Protein AF-T2G9F0-F1 (afdb_monomer)

Structure (mmCIF, N/CA/C/O backbone):
data_AF-T2G9F0-F1
#
_entry.id   AF-T2G9F0-F1
#
loop_
_atom_site.group_PDB
_atom_site.id
_atom_site.type_symbol
_atom_site.label_atom_id
_atom_site.label_alt_id
_atom_site.label_comp_id
_atom_site.label_asym_id
_atom_site.label_entity_id
_atom_site.label_seq_id
_atom_site.pdbx_PDB_ins_code
_atom_site.Cartn_x
_atom_site.Cartn_y
_atom_site.Cartn_z
_atom_site.occupancy
_atom_site.B_iso_or_equiv
_atom_site.auth_seq_id
_atom_site.auth_comp_id
_atom_site.auth_asym_id
_atom_site.auth_atom_id
_atom_site.pdbx_PDB_model_num
ATOM 1 N N . MET A 1 1 ? 9.877 1.268 10.316 1.00 60.62 1 MET A N 1
ATOM 2 C CA . MET A 1 1 ? 9.401 1.908 9.069 1.00 60.62 1 MET A CA 1
ATOM 3 C C . MET A 1 1 ? 10.173 3.200 8.845 1.00 60.62 1 MET A C 1
ATOM 5 O O . MET A 1 1 ? 10.283 3.973 9.789 1.00 60.62 1 MET A O 1
ATOM 9 N N . ASN A 1 2 ? 10.694 3.442 7.637 1.00 68.06 2 ASN A N 1
ATOM 10 C CA . ASN A 1 2 ? 11.119 4.782 7.229 1.00 68.06 2 ASN A CA 1
ATOM 11 C C . ASN A 1 2 ? 9.926 5.448 6.524 1.00 68.06 2 ASN A C 1
ATOM 13 O O . ASN A 1 2 ? 9.521 4.976 5.465 1.00 68.06 2 ASN A O 1
ATOM 17 N N . PRO A 1 3 ? 9.326 6.513 7.073 1.00 68.94 3 PRO A N 1
ATOM 18 C CA . PRO A 1 3 ? 8.169 7.165 6.457 1.00 68.94 3 PRO A CA 1
ATOM 19 C C . PRO A 1 3 ? 8.405 7.647 5.018 1.00 68.94 3 PRO A C 1
ATOM 21 O O . PRO A 1 3 ? 7.464 7.753 4.234 1.00 68.94 3 PRO A O 1
ATOM 24 N N . LYS A 1 4 ? 9.669 7.881 4.645 1.00 75.88 4 LYS A N 1
ATOM 25 C CA . LYS A 1 4 ? 10.066 8.236 3.277 1.00 75.88 4 LYS A CA 1
ATOM 26 C C . LYS A 1 4 ? 9.778 7.126 2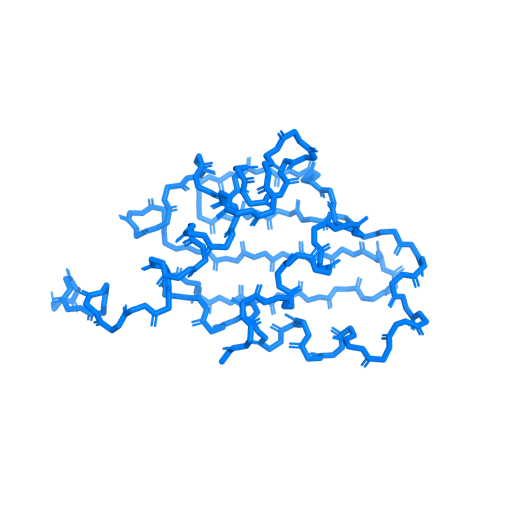.264 1.00 75.88 4 LYS A C 1
ATOM 28 O O . LYS A 1 4 ? 9.569 7.428 1.094 1.00 75.88 4 LYS A O 1
ATOM 33 N N . ASP A 1 5 ? 9.699 5.870 2.699 1.00 77.81 5 ASP A N 1
ATOM 34 C CA . ASP A 1 5 ? 9.313 4.754 1.8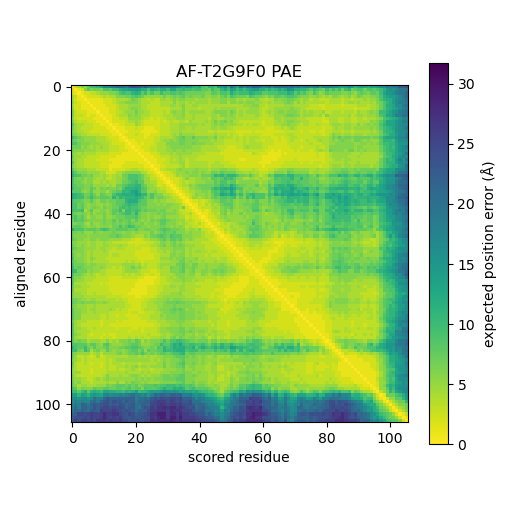34 1.00 77.81 5 ASP A CA 1
ATOM 35 C C . ASP A 1 5 ? 7.902 4.975 1.272 1.00 77.81 5 ASP A C 1
ATOM 37 O O . ASP A 1 5 ? 7.650 4.740 0.095 1.00 77.81 5 ASP A O 1
ATOM 41 N N . LEU A 1 6 ? 6.980 5.518 2.071 1.00 78.25 6 LEU A N 1
ATOM 42 C CA . LEU A 1 6 ? 5.614 5.783 1.621 1.00 78.25 6 LEU A CA 1
ATOM 43 C C . LEU A 1 6 ? 5.566 6.857 0.522 1.00 78.25 6 LEU A C 1
ATOM 45 O O . LEU A 1 6 ? 4.784 6.738 -0.422 1.00 78.25 6 LEU A O 1
ATOM 49 N N . LEU A 1 7 ? 6.449 7.857 0.605 1.00 83.38 7 LEU A N 1
ATOM 50 C CA . LEU A 1 7 ? 6.610 8.879 -0.433 1.00 83.38 7 LEU A CA 1
ATOM 51 C C . LEU A 1 7 ? 7.137 8.277 -1.735 1.00 83.38 7 LEU A C 1
ATOM 53 O O . LEU A 1 7 ? 6.642 8.610 -2.806 1.00 83.38 7 LEU A O 1
ATOM 57 N N . VAL A 1 8 ? 8.091 7.347 -1.663 1.00 82.31 8 VAL A N 1
ATOM 58 C CA . VAL A 1 8 ? 8.552 6.623 -2.856 1.00 82.31 8 VAL A CA 1
ATOM 59 C C . VAL A 1 8 ? 7.404 5.801 -3.433 1.00 82.31 8 VAL A C 1
ATOM 61 O O . VAL A 1 8 ? 7.134 5.883 -4.626 1.00 82.31 8 VAL A O 1
ATOM 64 N N . LEU A 1 9 ? 6.670 5.055 -2.603 1.00 80.06 9 LEU A N 1
ATOM 65 C CA . LEU A 1 9 ? 5.569 4.209 -3.062 1.00 80.06 9 LEU A CA 1
ATOM 66 C C . LEU A 1 9 ? 4.496 5.006 -3.810 1.00 80.06 9 LEU A C 1
ATOM 68 O O . LEU A 1 9 ? 4.058 4.572 -4.876 1.00 80.06 9 LEU A O 1
ATOM 72 N N . ARG A 1 10 ? 4.084 6.165 -3.278 1.00 83.31 10 ARG A N 1
ATOM 73 C CA . ARG A 1 10 ? 3.005 6.975 -3.866 1.00 83.31 10 ARG A CA 1
ATOM 74 C C . ARG A 1 10 ? 3.349 7.508 -5.259 1.00 83.31 10 ARG A C 1
ATOM 76 O O . ARG A 1 10 ? 2.454 7.689 -6.073 1.00 83.31 10 ARG A O 1
ATOM 83 N N . GLN A 1 11 ? 4.632 7.714 -5.569 1.00 85.50 11 GLN A N 1
ATOM 84 C CA . GLN A 1 11 ? 5.067 8.146 -6.908 1.00 85.50 11 GLN A CA 1
ATOM 85 C C . GLN A 1 11 ? 4.791 7.091 -7.980 1.00 85.50 11 GLN A C 1
ATOM 87 O O . GLN A 1 11 ? 4.646 7.410 -9.158 1.00 85.50 11 GLN A O 1
ATOM 92 N N . TYR A 1 12 ? 4.711 5.828 -7.571 1.00 85.44 12 TYR A N 1
ATOM 93 C CA . TYR A 1 12 ? 4.524 4.704 -8.470 1.00 85.44 12 TYR A CA 1
ATOM 94 C C . TYR A 1 12 ? 3.181 4.011 -8.284 1.00 85.44 12 TYR A C 1
ATOM 96 O O . TYR A 1 12 ? 2.935 3.047 -8.999 1.00 85.44 12 TYR A O 1
ATOM 104 N N . ALA A 1 13 ? 2.337 4.440 -7.347 1.00 86.25 13 ALA A N 1
ATOM 105 C CA . ALA A 1 13 ? 1.084 3.780 -7.007 1.00 86.25 13 ALA A CA 1
ATOM 106 C C . ALA A 1 13 ? -0.106 4.701 -7.267 1.00 86.25 13 ALA A C 1
ATOM 108 O O . ALA A 1 13 ? -0.109 5.858 -6.863 1.00 86.25 13 ALA A O 1
ATOM 109 N N . THR A 1 14 ? -1.152 4.156 -7.874 1.00 88.31 14 THR A N 1
ATOM 110 C CA . THR A 1 14 ? -2.423 4.853 -8.080 1.00 88.31 14 THR A CA 1
ATOM 111 C C . THR A 1 14 ? -3.554 4.028 -7.486 1.00 88.31 14 THR A C 1
ATOM 113 O O . THR A 1 14 ? -3.567 2.797 -7.601 1.00 88.31 14 THR A O 1
ATOM 116 N N . VAL A 1 15 ? -4.523 4.697 -6.860 1.00 89.88 15 VAL A N 1
ATOM 117 C CA . VAL A 1 15 ? -5.740 4.049 -6.363 1.00 89.88 15 VAL A CA 1
ATOM 118 C C . VAL A 1 15 ? -6.578 3.575 -7.543 1.00 89.88 15 VAL A C 1
ATOM 120 O O . VAL A 1 15 ? -7.094 4.374 -8.316 1.00 89.88 15 VAL A O 1
ATOM 123 N N . ALA A 1 16 ? -6.711 2.259 -7.681 1.00 90.50 16 ALA A N 1
ATOM 124 C CA . ALA A 1 16 ? -7.493 1.642 -8.745 1.00 90.50 16 ALA A CA 1
ATOM 125 C C . ALA A 1 16 ? -8.924 1.340 -8.305 1.00 90.50 16 ALA A C 1
ATOM 127 O O . ALA A 1 16 ? -9.859 1.449 -9.092 1.00 90.50 16 ALA A O 1
ATOM 128 N N . HIS A 1 17 ? -9.097 0.913 -7.056 1.00 90.50 17 HIS A 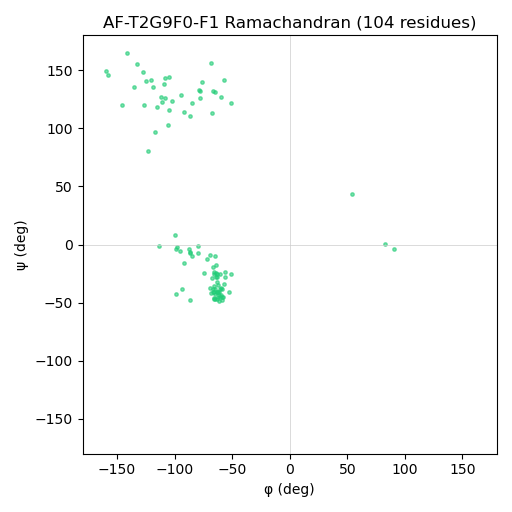N 1
ATOM 129 C CA . HIS A 1 17 ? -10.409 0.649 -6.484 1.00 90.50 17 HIS A CA 1
ATOM 130 C C . HIS A 1 17 ? -10.345 0.713 -4.962 1.00 90.50 17 HIS A C 1
ATOM 132 O O . HIS A 1 17 ? -9.354 0.291 -4.366 1.00 90.50 17 HIS A O 1
ATOM 138 N N . HIS A 1 18 ? -11.414 1.181 -4.334 1.00 91.00 18 HIS A N 1
ATOM 139 C CA . HIS A 1 18 ? -11.540 1.238 -2.887 1.00 91.00 18 HIS A CA 1
ATOM 140 C C . HIS A 1 18 ? -12.921 0.741 -2.462 1.00 91.00 18 HIS A C 1
ATOM 142 O O . HIS A 1 18 ? -13.933 1.147 -3.030 1.00 91.00 18 HIS A O 1
ATOM 148 N N . ILE A 1 19 ? -12.928 -0.089 -1.421 1.00 92.00 19 ILE A N 1
ATOM 149 C CA . ILE A 1 19 ? -14.084 -0.364 -0.570 1.00 92.00 19 ILE A CA 1
ATOM 150 C C . ILE A 1 19 ? -13.634 -0.271 0.895 1.00 92.00 19 ILE A C 1
ATOM 152 O O . ILE A 1 19 ? -12.454 -0.509 1.173 1.00 92.00 19 ILE A O 1
ATOM 156 N N . PRO A 1 20 ? -14.535 0.014 1.849 1.00 90.31 20 PRO A N 1
ATOM 157 C CA . PRO A 1 20 ? -14.173 0.045 3.261 1.00 90.31 20 PRO A CA 1
ATOM 158 C C . PRO A 1 20 ? -13.426 -1.225 3.695 1.00 90.31 20 PRO A C 1
ATOM 160 O O . PRO A 1 20 ? -13.914 -2.343 3.536 1.00 90.31 20 PRO A O 1
ATOM 163 N N . GLY A 1 21 ? -12.207 -1.039 4.205 1.00 89.81 21 GLY A N 1
ATOM 164 C CA . GLY A 1 21 ? -11.321 -2.111 4.661 1.00 89.81 21 GLY A CA 1
ATOM 165 C C . GLY A 1 21 ? -10.501 -2.810 3.573 1.00 89.81 21 GLY A C 1
ATOM 166 O O . GLY A 1 21 ? -9.709 -3.699 3.892 1.00 89.81 21 GLY A O 1
ATOM 167 N N . ARG A 1 22 ? -10.632 -2.412 2.300 1.00 93.00 22 ARG A N 1
ATOM 168 C CA . ARG A 1 22 ? -9.798 -2.920 1.206 1.00 93.00 22 ARG A CA 1
ATOM 169 C C . ARG A 1 22 ? -9.513 -1.857 0.143 1.00 93.00 22 ARG A C 1
ATOM 171 O O . ARG A 1 22 ? -10.397 -1.396 -0.574 1.00 93.00 22 ARG A O 1
ATOM 178 N N . LEU A 1 23 ? -8.232 -1.566 -0.045 1.00 92.06 23 LEU A N 1
ATOM 179 C CA . LEU A 1 23 ? -7.727 -0.659 -1.069 1.00 92.06 23 LEU A CA 1
ATOM 180 C C . LEU A 1 23 ? -6.936 -1.444 -2.118 1.00 92.06 23 LEU A C 1
ATOM 182 O O . LEU A 1 23 ? -6.009 -2.182 -1.791 1.00 92.06 23 LEU A O 1
ATOM 186 N N . ARG A 1 24 ? -7.288 -1.288 -3.394 1.00 91.75 24 ARG A N 1
ATOM 187 C CA . ARG A 1 24 ? -6.515 -1.814 -4.520 1.00 91.75 24 ARG A CA 1
ATOM 188 C C . ARG A 1 24 ? -5.715 -0.688 -5.154 1.00 91.75 24 ARG A C 1
ATOM 190 O O . ARG A 1 24 ? -6.278 0.293 -5.637 1.00 91.75 24 ARG A O 1
ATOM 197 N N . LEU A 1 25 ? -4.411 -0.895 -5.216 1.00 90.12 25 LEU A N 1
ATOM 198 C CA . LEU A 1 25 ? -3.452 -0.026 -5.873 1.00 90.12 25 LEU A CA 1
ATOM 199 C C . LEU A 1 25 ? -2.940 -0.700 -7.147 1.00 90.12 25 LEU A C 1
ATOM 201 O O . LEU A 1 25 ? -2.756 -1.921 -7.189 1.00 90.12 25 LEU A O 1
ATOM 205 N N . VAL A 1 26 ? -2.710 0.095 -8.184 1.00 89.81 26 VAL A N 1
ATOM 206 C CA . VAL A 1 26 ? -1.987 -0.306 -9.396 1.00 89.81 26 VAL A CA 1
ATOM 207 C C . VAL A 1 26 ? -0.650 0.414 -9.392 1.00 89.81 26 VAL A C 1
ATOM 209 O O . VAL A 1 26 ? -0.589 1.595 -9.060 1.00 89.81 26 VAL A O 1
ATOM 212 N N . PHE A 1 27 ? 0.411 -0.297 -9.758 1.00 86.19 27 PHE A N 1
ATOM 213 C CA . PHE A 1 27 ? 1.748 0.260 -9.820 1.00 86.19 27 PHE A CA 1
ATOM 214 C C . PHE A 1 27 ? 2.212 0.527 -11.243 1.00 86.19 27 PHE A C 1
ATOM 216 O O . PHE A 1 27 ? 1.989 -0.269 -12.160 1.00 86.19 27 PHE A O 1
ATOM 223 N N . ASN A 1 28 ? 2.969 1.607 -11.399 1.00 84.88 28 ASN A N 1
ATOM 224 C CA . ASN A 1 28 ? 3.746 1.853 -12.596 1.00 84.88 28 ASN A CA 1
ATOM 225 C C . ASN A 1 28 ? 4.837 0.766 -12.733 1.00 84.88 28 ASN A C 1
ATOM 227 O O . ASN A 1 28 ? 5.578 0.527 -11.776 1.00 84.88 28 ASN A O 1
ATOM 231 N N . PRO A 1 29 ? 4.992 0.126 -13.911 1.00 75.81 29 PRO A N 1
ATOM 232 C CA . PRO A 1 29 ? 6.051 -0.855 -14.163 1.00 75.81 29 PRO A CA 1
ATOM 233 C C . PRO A 1 29 ? 7.470 -0.394 -13.803 1.00 75.81 29 PRO A C 1
ATOM 235 O O . PRO A 1 29 ? 8.309 -1.240 -13.499 1.00 75.81 29 PRO A O 1
ATOM 238 N N . ALA A 1 30 ? 7.744 0.914 -13.802 1.00 80.06 30 ALA A N 1
ATOM 239 C CA . ALA A 1 30 ? 9.034 1.467 -13.395 1.00 80.06 30 ALA A CA 1
ATOM 240 C C . ALA A 1 30 ? 9.450 1.057 -11.968 1.00 80.06 30 ALA A C 1
ATOM 242 O O . ALA A 1 30 ? 10.644 0.904 -11.711 1.00 80.06 30 ALA A O 1
ATOM 243 N N . ILE A 1 31 ? 8.490 0.784 -11.071 1.00 77.62 31 ILE A N 1
ATOM 244 C CA . ILE A 1 31 ? 8.770 0.391 -9.683 1.00 77.62 31 ILE A CA 1
ATOM 245 C C . ILE A 1 31 ? 9.535 -0.934 -9.577 1.00 77.62 31 ILE A C 1
ATOM 247 O O . ILE A 1 31 ? 10.266 -1.142 -8.616 1.00 77.62 31 ILE A O 1
ATOM 251 N N . GLN A 1 32 ? 9.416 -1.822 -10.572 1.00 71.31 32 GLN A N 1
ATOM 252 C CA . GLN A 1 32 ? 10.087 -3.129 -10.563 1.00 71.31 32 GLN A CA 1
ATOM 253 C C . GLN A 1 32 ? 11.613 -3.008 -10.632 1.00 71.31 32 GLN A C 1
ATOM 255 O O . GLN A 1 32 ? 12.321 -3.915 -10.208 1.00 71.31 32 GLN A O 1
ATOM 260 N N . LYS A 1 33 ? 12.120 -1.889 -11.161 1.00 74.88 33 LYS A N 1
ATOM 261 C CA . LYS A 1 33 ? 13.555 -1.584 -11.202 1.00 74.88 33 LYS A CA 1
ATOM 262 C C . LYS A 1 33 ? 14.040 -0.899 -9.924 1.00 74.88 33 LYS A C 1
ATOM 264 O O . LYS A 1 33 ? 15.239 -0.684 -9.776 1.00 74.88 33 LYS A O 1
ATOM 269 N N . HIS A 1 34 ? 13.127 -0.534 -9.023 1.00 72.19 34 HIS A N 1
ATOM 270 C CA . HIS A 1 34 ? 13.474 0.163 -7.800 1.00 72.19 34 HIS A CA 1
ATOM 271 C C . HIS A 1 34 ? 13.874 -0.853 -6.717 1.00 72.19 34 HIS A C 1
ATOM 273 O O . HIS A 1 34 ? 13.056 -1.703 -6.351 1.00 72.19 34 HIS A O 1
ATOM 279 N N . PRO A 1 35 ? 15.094 -0.765 -6.153 1.00 68.25 35 PRO A N 1
ATOM 280 C CA . PRO A 1 35 ? 15.592 -1.736 -5.173 1.00 68.25 35 PRO A CA 1
ATOM 281 C C . PRO A 1 35 ? 14.721 -1.802 -3.912 1.00 68.25 35 PRO A C 1
ATOM 283 O O . PRO A 1 35 ? 14.650 -2.835 -3.257 1.00 68.25 35 PRO A O 1
ATOM 286 N N . SER A 1 36 ? 14.003 -0.721 -3.602 1.00 66.75 36 SER A N 1
ATOM 287 C CA . SER A 1 36 ? 13.107 -0.655 -2.445 1.00 66.75 36 SER A CA 1
ATOM 288 C C . SER A 1 36 ? 11.743 -1.321 -2.650 1.00 66.75 36 SER A C 1
ATOM 290 O O . SER A 1 36 ? 10.946 -1.311 -1.727 1.00 66.75 36 SER A O 1
ATOM 292 N N . PHE A 1 37 ? 11.398 -1.893 -3.810 1.00 70.81 37 PHE A N 1
ATOM 293 C CA . PHE A 1 37 ? 10.043 -2.443 -3.999 1.00 70.81 37 PHE A CA 1
ATOM 294 C C . PHE A 1 37 ? 9.671 -3.541 -2.988 1.00 70.81 37 PHE A C 1
ATOM 296 O O . PHE A 1 37 ? 8.546 -3.576 -2.485 1.00 70.81 37 PHE A O 1
ATOM 303 N N . SER A 1 38 ? 10.626 -4.400 -2.637 1.00 67.38 38 SER A N 1
ATOM 304 C CA . SER A 1 38 ? 10.460 -5.407 -1.585 1.00 67.38 38 SER A CA 1
ATOM 305 C C . SER A 1 38 ? 10.282 -4.771 -0.203 1.00 67.38 38 SER A C 1
ATOM 307 O O . SER A 1 38 ? 9.335 -5.116 0.503 1.00 67.38 38 SER A O 1
ATOM 309 N N . SER A 1 39 ? 11.121 -3.793 0.153 1.00 69.00 39 SER A N 1
ATOM 310 C CA . SER A 1 39 ? 11.037 -3.092 1.440 1.00 69.00 39 SER A CA 1
ATOM 311 C C . SER A 1 39 ? 9.776 -2.231 1.560 1.00 69.00 39 SER A C 1
ATOM 313 O O . SER A 1 39 ? 9.226 -2.089 2.646 1.00 69.00 39 SER A O 1
ATOM 315 N N . LEU A 1 40 ? 9.244 -1.718 0.446 1.00 69.00 40 LEU A N 1
ATOM 316 C CA . LEU A 1 40 ? 7.984 -0.974 0.404 1.00 69.00 40 LEU A CA 1
ATOM 317 C C . LEU A 1 40 ? 6.796 -1.845 0.831 1.00 69.00 40 LEU A C 1
ATOM 319 O O . LEU A 1 40 ? 5.932 -1.379 1.574 1.00 69.00 40 LEU A O 1
ATOM 323 N N . ARG A 1 41 ? 6.760 -3.117 0.405 1.00 69.25 41 ARG A N 1
ATOM 324 C CA . ARG A 1 41 ? 5.722 -4.074 0.830 1.00 69.25 41 ARG A CA 1
ATOM 325 C C . ARG A 1 41 ? 5.720 -4.246 2.346 1.00 69.25 41 ARG A C 1
ATOM 327 O O . ARG A 1 41 ? 4.657 -4.258 2.964 1.00 69.25 41 ARG A O 1
ATOM 334 N N . GLU A 1 42 ? 6.907 -4.393 2.921 1.00 70.81 42 GLU A N 1
ATOM 335 C CA . GLU A 1 42 ? 7.098 -4.559 4.361 1.00 70.81 42 GLU A CA 1
ATOM 336 C C . GLU A 1 42 ? 6.738 -3.274 5.114 1.00 70.81 42 GLU A C 1
ATOM 338 O O . GLU A 1 42 ? 6.013 -3.331 6.105 1.00 70.81 42 GLU A O 1
ATOM 343 N N . SER A 1 43 ? 7.135 -2.110 4.594 1.00 71.69 43 SER A N 1
ATOM 344 C CA . SER A 1 43 ? 6.823 -0.806 5.185 1.00 71.69 43 SER A CA 1
ATOM 345 C C . SER A 1 43 ? 5.322 -0.518 5.255 1.00 71.69 43 SER A C 1
ATOM 347 O O . SER A 1 43 ? 4.854 -0.047 6.288 1.00 71.69 43 SER A O 1
ATOM 349 N N . VAL A 1 44 ? 4.541 -0.859 4.224 1.00 74.75 44 VAL A N 1
ATOM 350 C CA . VAL A 1 44 ? 3.073 -0.686 4.252 1.00 74.75 44 VAL A CA 1
ATOM 351 C C . VAL A 1 44 ? 2.401 -1.648 5.231 1.00 74.75 44 VAL A C 1
ATOM 353 O O . VAL A 1 44 ? 1.452 -1.265 5.909 1.00 74.75 44 VAL A O 1
ATOM 356 N N . GLY A 1 45 ? 2.895 -2.885 5.337 1.00 71.25 45 GLY A N 1
ATOM 357 C CA . GLY A 1 45 ? 2.376 -3.869 6.293 1.00 71.25 45 GLY A CA 1
ATOM 358 C C . GLY A 1 45 ? 2.574 -3.479 7.763 1.00 71.25 45 GLY A C 1
ATOM 359 O O . GLY A 1 45 ? 1.893 -4.024 8.622 1.00 71.25 45 GLY A O 1
ATOM 360 N N . MET A 1 46 ? 3.476 -2.535 8.055 1.00 70.88 46 MET A N 1
ATOM 361 C CA . MET A 1 46 ? 3.745 -2.042 9.411 1.00 70.88 46 MET A CA 1
ATOM 362 C C . MET A 1 46 ? 2.833 -0.888 9.857 1.00 70.88 46 MET A C 1
ATOM 364 O O . MET A 1 46 ? 2.9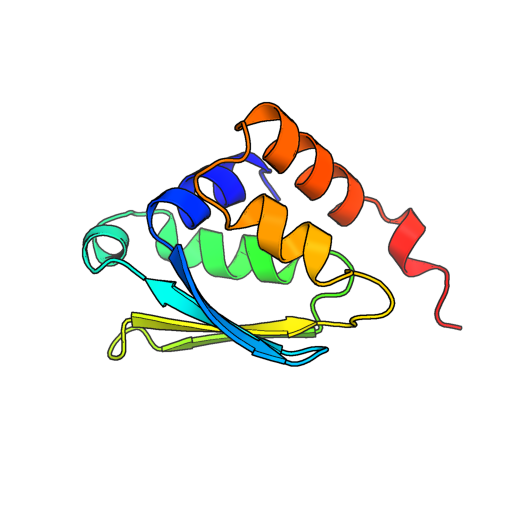27 -0.468 11.011 1.00 70.88 46 MET A O 1
ATOM 368 N N . LEU A 1 47 ? 1.981 -0.348 8.980 1.00 76.12 47 LEU A N 1
ATOM 369 C CA . LEU A 1 47 ? 1.047 0.718 9.352 1.00 76.12 47 LEU A CA 1
ATOM 370 C C . LEU A 1 47 ? -0.002 0.183 10.338 1.00 76.12 47 LEU A C 1
ATOM 372 O O . LEU A 1 47 ? -0.624 -0.855 10.100 1.00 76.12 47 LEU A O 1
ATOM 376 N N . ALA A 1 48 ? -0.236 0.904 11.435 1.00 77.88 48 ALA A N 1
ATOM 377 C CA . ALA A 1 48 ? -1.245 0.529 12.415 1.00 77.88 48 ALA A CA 1
ATOM 378 C C . ALA A 1 48 ? -2.630 0.483 11.761 1.00 77.88 48 ALA A C 1
ATOM 380 O O . ALA A 1 48 ? -3.059 1.439 11.121 1.00 77.88 48 ALA A O 1
ATOM 381 N N . GLY A 1 49 ? -3.325 -0.642 11.922 1.00 84.25 49 GLY A N 1
ATOM 382 C CA . GLY A 1 49 ? -4.620 -0.881 11.288 1.00 84.25 49 GLY A CA 1
ATOM 383 C C . GLY A 1 49 ? -4.540 -1.553 9.916 1.00 84.25 49 GLY A C 1
ATOM 384 O O . GLY A 1 49 ? -5.588 -1.908 9.381 1.00 84.25 49 GLY A O 1
ATOM 385 N N . VAL A 1 50 ? -3.353 -1.803 9.354 1.00 87.38 50 VAL A N 1
ATOM 386 C CA . VAL A 1 50 ? -3.201 -2.700 8.199 1.00 87.38 50 VAL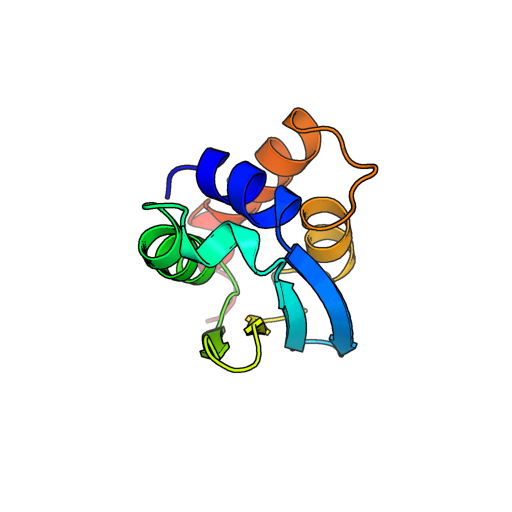 A CA 1
ATOM 387 C C . VAL A 1 50 ? -3.265 -4.151 8.668 1.00 87.38 50 VAL A C 1
ATOM 389 O O . VAL A 1 50 ? -2.537 -4.567 9.562 1.00 87.38 50 VAL A O 1
ATOM 392 N N . LYS A 1 51 ? -4.160 -4.928 8.055 1.00 87.44 51 LYS A N 1
ATOM 393 C CA . LYS A 1 51 ? -4.354 -6.358 8.328 1.00 87.44 51 LYS A CA 1
ATOM 394 C C . LYS A 1 51 ? -3.418 -7.214 7.493 1.00 87.44 51 LYS A C 1
ATOM 396 O O . LYS A 1 51 ? -2.812 -8.158 7.987 1.00 87.44 51 LYS A O 1
ATOM 401 N N . ALA A 1 52 ? -3.361 -6.916 6.200 1.00 86.38 52 ALA A N 1
ATOM 402 C CA . ALA A 1 52 ? -2.606 -7.701 5.244 1.00 86.38 52 ALA A CA 1
ATOM 403 C C . ALA A 1 52 ? -2.300 -6.888 3.990 1.00 86.38 52 ALA A C 1
ATOM 405 O O . ALA A 1 52 ? -3.100 -6.068 3.537 1.00 86.38 52 ALA A O 1
ATOM 406 N N . THR A 1 53 ? -1.164 -7.205 3.377 1.00 86.00 53 THR A N 1
ATOM 407 C CA . THR A 1 53 ? -0.741 -6.616 2.110 1.00 86.00 53 THR A CA 1
ATOM 408 C C . THR A 1 53 ? -0.433 -7.734 1.126 1.00 86.00 53 THR A C 1
ATOM 410 O O . THR A 1 53 ? 0.439 -8.571 1.362 1.00 86.00 53 THR A O 1
ATOM 413 N N . ARG A 1 54 ? -1.143 -7.759 -0.003 1.00 86.88 54 ARG A N 1
ATOM 414 C CA . ARG A 1 54 ? -0.955 -8.739 -1.079 1.00 86.88 54 ARG A CA 1
ATOM 415 C C . ARG A 1 54 ? -0.474 -8.034 -2.333 1.00 86.88 54 ARG A C 1
ATOM 417 O O . ARG A 1 54 ? -1.188 -7.206 -2.883 1.00 86.88 54 ARG A O 1
ATOM 424 N N . VAL A 1 55 ? 0.714 -8.386 -2.809 1.00 82.62 55 VAL A N 1
ATOM 425 C CA . VAL A 1 55 ? 1.298 -7.815 -4.030 1.00 82.62 55 VAL A CA 1
ATOM 426 C C . VAL A 1 55 ? 1.279 -8.863 -5.133 1.00 82.62 55 VAL A C 1
ATOM 428 O O . VAL A 1 55 ? 1.806 -9.959 -4.965 1.00 82.62 55 VAL A O 1
ATOM 431 N N . ASN A 1 56 ? 0.703 -8.510 -6.277 1.00 84.56 56 ASN A N 1
ATOM 432 C CA . ASN A 1 56 ? 0.815 -9.259 -7.517 1.00 84.56 56 ASN A CA 1
ATOM 433 C C . ASN A 1 56 ? 1.757 -8.499 -8.456 1.00 84.56 56 ASN A C 1
ATOM 435 O O . ASN A 1 56 ? 1.375 -7.498 -9.060 1.00 84.56 56 ASN A O 1
ATOM 439 N N . ILE A 1 57 ? 2.995 -8.982 -8.556 1.00 79.06 57 ILE A N 1
ATOM 440 C CA . ILE A 1 57 ? 4.058 -8.358 -9.355 1.00 79.06 57 ILE A CA 1
ATOM 441 C C . ILE A 1 57 ? 3.729 -8.426 -10.850 1.00 79.06 57 ILE A C 1
ATOM 443 O O . ILE A 1 57 ? 3.910 -7.440 -11.562 1.00 79.06 57 ILE A O 1
ATOM 447 N N . MET A 1 58 ? 3.191 -9.563 -11.304 1.00 81.25 58 MET A N 1
ATOM 448 C CA . MET A 1 58 ? 2.836 -9.797 -12.707 1.00 81.25 58 MET A CA 1
ATOM 449 C C . MET A 1 58 ? 1.721 -8.853 -13.162 1.00 81.25 58 MET A C 1
ATOM 451 O O . MET A 1 58 ? 1.844 -8.185 -14.185 1.00 81.25 58 MET A O 1
ATOM 455 N N . ALA A 1 59 ? 0.665 -8.738 -12.354 1.00 84.50 59 ALA A N 1
ATOM 456 C CA . ALA A 1 59 ? -0.447 -7.828 -12.611 1.00 84.50 59 ALA A CA 1
ATOM 457 C C . ALA A 1 59 ? -0.143 -6.369 -12.225 1.00 84.50 59 ALA A C 1
ATOM 459 O O . ALA A 1 59 ? -0.955 -5.494 -12.508 1.00 84.50 59 ALA A O 1
ATOM 460 N N . LYS A 1 60 ? 1.000 -6.101 -11.575 1.00 86.50 60 LYS A N 1
ATOM 461 C CA . LYS A 1 60 ? 1.400 -4.785 -11.045 1.00 86.50 60 LYS A CA 1
ATOM 462 C C . LYS A 1 60 ? 0.336 -4.187 -10.130 1.00 86.50 60 LYS A C 1
ATOM 464 O O . LYS A 1 60 ? 0.014 -3.009 -10.217 1.00 86.50 60 LYS A O 1
ATOM 469 N N . THR A 1 61 ? -0.230 -5.001 -9.248 1.00 87.50 61 THR A N 1
ATOM 470 C CA . THR A 1 61 ? -1.253 -4.539 -8.306 1.00 87.50 61 THR A CA 1
ATOM 471 C C . THR A 1 61 ? -0.909 -4.902 -6.881 1.00 87.50 61 THR A C 1
ATOM 473 O O . THR A 1 61 ? -0.356 -5.971 -6.637 1.00 87.50 61 THR A O 1
ATOM 476 N N . MET A 1 62 ? -1.327 -4.068 -5.938 1.00 87.50 62 MET A N 1
ATOM 477 C CA . MET A 1 62 ? -1.352 -4.395 -4.519 1.00 87.50 62 MET A CA 1
ATOM 478 C C . MET A 1 62 ? -2.767 -4.291 -3.982 1.00 87.50 62 MET A C 1
ATOM 480 O O . MET A 1 62 ? -3.530 -3.405 -4.355 1.00 87.50 62 MET A O 1
ATOM 484 N N . VAL A 1 63 ? -3.112 -5.212 -3.098 1.00 90.38 63 VAL A N 1
ATOM 485 C CA . VAL A 1 63 ? -4.306 -5.146 -2.274 1.00 90.38 63 VAL A CA 1
ATOM 486 C C . VAL A 1 63 ? -3.850 -4.920 -0.844 1.00 90.38 63 VAL A C 1
ATOM 488 O O . VAL A 1 63 ? -3.065 -5.703 -0.311 1.00 90.38 63 VAL A O 1
ATOM 491 N N . LEU A 1 64 ? -4.336 -3.836 -0.260 1.00 89.81 64 LEU A N 1
ATOM 492 C CA . LEU A 1 64 ? -4.159 -3.472 1.131 1.00 89.81 64 LEU A CA 1
ATOM 493 C C . LEU A 1 64 ? -5.472 -3.738 1.863 1.00 89.81 64 LEU A C 1
ATOM 495 O O . LEU A 1 64 ? -6.485 -3.108 1.565 1.00 89.81 64 LEU A O 1
ATOM 499 N N . GLU A 1 65 ? -5.458 -4.670 2.802 1.00 91.56 65 GLU A N 1
ATOM 500 C CA . GLU A 1 65 ? -6.560 -4.913 3.728 1.00 91.56 65 GLU A CA 1
ATOM 501 C C . GLU A 1 65 ? -6.290 -4.130 5.010 1.00 91.56 65 GLU A C 1
ATOM 503 O O . GLU A 1 65 ? -5.201 -4.225 5.577 1.00 91.56 65 GLU A O 1
ATOM 508 N N . TYR A 1 66 ? -7.264 -3.351 5.469 1.00 91.75 66 TYR A N 1
ATOM 509 C CA . TYR A 1 66 ? -7.116 -2.476 6.630 1.00 91.75 66 TYR A CA 1
ATOM 510 C C . TYR A 1 66 ? -8.387 -2.444 7.485 1.00 91.75 66 TYR A C 1
ATOM 512 O O . TYR A 1 66 ? -9.457 -2.903 7.082 1.00 91.75 66 TYR A O 1
ATOM 520 N N . HIS A 1 67 ? -8.267 -1.934 8.704 1.00 89.69 67 HIS A N 1
ATOM 521 C CA . HIS A 1 67 ? -9.384 -1.621 9.582 1.00 89.69 67 HIS A CA 1
ATOM 522 C C . HIS A 1 67 ? -9.874 -0.202 9.268 1.00 89.69 67 HIS A C 1
ATOM 524 O O . HIS A 1 67 ? -9.158 0.747 9.585 1.00 89.69 67 HIS A O 1
ATOM 530 N N . PRO A 1 68 ? -11.068 -0.023 8.674 1.00 89.31 68 PRO A N 1
ATOM 531 C CA . PRO A 1 68 ? -11.573 1.308 8.332 1.00 89.31 68 PRO A CA 1
ATOM 532 C C . PRO A 1 68 ? -11.873 2.173 9.566 1.00 89.31 68 PRO A C 1
ATOM 534 O O . PRO A 1 68 ? -11.913 3.392 9.456 1.00 89.31 68 PRO A O 1
ATOM 537 N N . GLU A 1 69 ? -12.038 1.547 10.733 1.00 87.31 69 GLU A N 1
ATOM 538 C CA . GLU A 1 69 ? -12.210 2.219 12.028 1.00 87.31 69 GLU A CA 1
ATOM 539 C C . GLU A 1 69 ? -10.901 2.813 12.573 1.00 87.31 69 GLU A C 1
ATOM 541 O O . GLU A 1 69 ? -10.932 3.764 13.346 1.00 87.31 69 GLU A O 1
ATOM 546 N N . ILE A 1 70 ? -9.750 2.269 12.156 1.00 85.50 70 ILE A N 1
ATOM 547 C CA . ILE A 1 70 ? -8.415 2.722 12.581 1.00 85.50 70 ILE A CA 1
ATOM 548 C C . ILE A 1 70 ? -7.807 3.643 11.521 1.00 85.50 70 ILE A C 1
ATOM 550 O O . ILE A 1 70 ? -7.230 4.676 11.850 1.00 85.50 70 ILE A O 1
ATOM 554 N N . ILE A 1 71 ? -7.947 3.277 10.243 1.00 85.62 71 ILE A N 1
ATOM 555 C CA . ILE A 1 71 ? -7.477 4.067 9.106 1.00 85.62 71 ILE A CA 1
ATOM 556 C C . ILE A 1 71 ? -8.693 4.481 8.270 1.00 85.62 71 ILE A C 1
ATOM 558 O O . ILE A 1 71 ? -9.151 3.701 7.427 1.00 85.62 71 ILE A O 1
ATOM 562 N N . PRO A 1 72 ? -9.224 5.701 8.458 1.00 87.06 72 PRO A N 1
ATOM 563 C CA . PRO A 1 72 ? -10.248 6.234 7.575 1.00 87.06 72 PRO A CA 1
ATOM 564 C C . PRO A 1 72 ? -9.742 6.261 6.132 1.00 87.06 72 PRO A C 1
ATOM 566 O O . PRO A 1 72 ? -8.586 6.605 5.877 1.00 87.06 72 PRO A O 1
ATOM 569 N N . PHE A 1 73 ? -10.611 5.950 5.165 1.00 85.81 73 PHE A N 1
ATOM 570 C CA . PHE A 1 73 ? -10.211 5.957 3.754 1.00 85.81 73 PHE A CA 1
ATOM 571 C C . PHE A 1 73 ? -9.652 7.312 3.305 1.00 85.81 73 PHE A C 1
ATOM 573 O O . PHE A 1 73 ? -8.713 7.329 2.520 1.00 85.81 73 PHE A O 1
ATOM 580 N N . ALA A 1 74 ? -10.163 8.422 3.847 1.00 85.88 74 ALA A N 1
ATOM 581 C CA . ALA A 1 74 ? -9.648 9.760 3.563 1.00 85.88 74 ALA A CA 1
ATOM 582 C C . ALA A 1 74 ? -8.129 9.865 3.798 1.00 85.88 74 ALA A C 1
ATOM 584 O O . ALA A 1 74 ? -7.422 10.369 2.940 1.00 85.88 74 ALA A O 1
ATOM 585 N N . VAL A 1 75 ? -7.605 9.262 4.872 1.00 86.44 75 VAL A N 1
ATOM 586 C CA . VAL A 1 75 ? -6.161 9.262 5.164 1.00 86.44 75 VAL A CA 1
ATOM 587 C C . VAL A 1 75 ? -5.378 8.496 4.096 1.00 86.44 75 VAL A C 1
ATOM 589 O O . VAL A 1 75 ? -4.331 8.946 3.639 1.00 86.44 75 VAL A O 1
ATOM 592 N N . LEU A 1 76 ? -5.883 7.336 3.662 1.00 86.25 76 LEU A N 1
ATOM 593 C CA . LEU A 1 76 ? -5.260 6.573 2.575 1.00 86.25 76 LEU A CA 1
ATOM 594 C C . LEU A 1 76 ? -5.354 7.320 1.243 1.00 86.25 76 LEU A C 1
ATOM 596 O O . LEU A 1 76 ? -4.409 7.292 0.456 1.00 86.25 76 LEU A O 1
ATOM 600 N N . GLN A 1 77 ? -6.476 7.990 0.993 1.00 85.19 77 GLN A N 1
ATOM 601 C CA . GLN A 1 77 ? -6.649 8.836 -0.173 1.00 85.19 77 GLN A CA 1
ATOM 602 C C . GLN A 1 77 ? -5.620 9.966 -0.160 1.00 85.19 77 GLN A C 1
ATOM 604 O O . GLN A 1 77 ? -4.956 10.146 -1.169 1.00 85.19 77 GLN A O 1
ATOM 609 N N . ASP A 1 78 ? -5.400 10.640 0.966 1.00 85.19 78 ASP A N 1
ATOM 610 C CA . ASP A 1 78 ? -4.411 11.715 1.082 1.00 85.19 78 ASP A CA 1
ATOM 611 C C . ASP A 1 78 ? -2.977 11.201 0.898 1.00 85.19 78 ASP A C 1
ATOM 613 O O . ASP A 1 78 ? -2.171 11.841 0.222 1.00 85.19 78 ASP A O 1
ATOM 617 N N . ILE A 1 79 ? -2.663 10.012 1.419 1.00 84.12 79 ILE A N 1
ATOM 618 C CA . ILE A 1 79 ? -1.360 9.356 1.234 1.00 84.12 79 ILE A CA 1
ATOM 619 C C . ILE A 1 79 ? -1.087 9.052 -0.247 1.00 84.12 79 ILE A C 1
ATOM 621 O O . ILE A 1 79 ? 0.021 9.288 -0.734 1.00 84.12 79 ILE A O 1
ATOM 625 N N . PHE A 1 80 ? -2.078 8.510 -0.961 1.00 84.38 80 PHE A N 1
ATOM 626 C CA . PHE A 1 80 ? -1.927 8.051 -2.346 1.00 84.38 80 PHE A CA 1
ATOM 627 C C . PHE A 1 80 ? -2.401 9.066 -3.399 1.00 84.38 80 PHE A C 1
ATOM 629 O O . PHE A 1 80 ? -2.266 8.811 -4.595 1.00 84.38 80 PHE A O 1
ATOM 636 N N . ALA A 1 81 ? -2.928 10.222 -2.993 1.00 80.38 81 ALA A N 1
ATOM 637 C CA . ALA A 1 81 ? -3.278 11.312 -3.890 1.00 80.38 81 ALA A CA 1
ATOM 638 C C . ALA A 1 81 ? -2.021 12.082 -4.308 1.00 80.38 81 ALA A C 1
ATOM 640 O O . ALA A 1 81 ? -1.218 12.516 -3.482 1.00 80.38 81 ALA A O 1
ATOM 641 N N . HIS A 1 82 ? -1.889 12.333 -5.611 1.00 73.62 82 HIS A N 1
ATOM 642 C CA . HIS A 1 82 ? -0.774 13.108 -6.166 1.00 73.62 82 HIS A CA 1
ATOM 643 C C . HIS A 1 82 ? -0.816 14.605 -5.806 1.00 73.62 82 HIS A C 1
ATOM 645 O O . HIS A 1 82 ? 0.143 15.318 -6.079 1.00 73.62 82 HIS A O 1
ATOM 651 N N . GLN A 1 83 ? -1.912 15.086 -5.214 1.00 76.81 83 GLN A N 1
ATOM 652 C CA . GLN A 1 83 ? -2.117 16.499 -4.869 1.00 76.81 83 GLN A CA 1
ATOM 653 C C . GLN A 1 83 ? -1.657 16.843 -3.443 1.00 76.81 83 GLN A C 1
ATOM 655 O O . GLN A 1 83 ? -1.477 18.016 -3.127 1.00 76.81 83 GLN A O 1
ATOM 660 N N . SER A 1 84 ? -1.445 15.841 -2.586 1.00 81.56 84 SER A N 1
ATOM 661 C CA . SER A 1 84 ? -0.985 16.050 -1.211 1.00 81.56 84 SER A CA 1
ATOM 662 C C . SER A 1 84 ? 0.504 16.386 -1.190 1.00 81.56 84 SER A C 1
ATOM 664 O O . SER A 1 84 ? 1.280 15.756 -1.916 1.00 81.56 84 SER A O 1
ATOM 666 N N . SER A 1 85 ? 0.929 17.327 -0.344 1.00 85.06 85 SER A N 1
ATOM 667 C CA . SER A 1 85 ? 2.358 17.612 -0.163 1.00 85.06 85 SER A CA 1
ATOM 668 C C . SER A 1 85 ? 3.079 16.449 0.524 1.00 85.06 85 SER A C 1
ATOM 670 O O . SER A 1 85 ? 2.465 15.651 1.240 1.00 85.06 85 SER A O 1
ATOM 672 N N . ASP A 1 86 ? 4.390 16.343 0.313 1.00 86.12 86 ASP A N 1
ATOM 673 C CA . ASP A 1 86 ? 5.199 15.295 0.941 1.00 86.12 86 ASP A CA 1
ATOM 674 C C . ASP A 1 86 ? 5.187 15.423 2.474 1.00 86.12 86 ASP A C 1
ATOM 676 O O . ASP A 1 86 ? 5.128 14.414 3.178 1.00 86.12 86 ASP A O 1
ATOM 680 N N . GLU A 1 87 ? 5.152 16.649 3.007 1.00 85.38 87 GLU A N 1
ATOM 681 C CA . GLU A 1 87 ? 5.023 16.921 4.442 1.00 85.38 87 GLU A CA 1
ATOM 682 C C . GLU A 1 87 ? 3.695 16.408 5.001 1.00 85.38 87 GLU A C 1
ATOM 684 O O . GLU A 1 87 ? 3.665 15.833 6.090 1.00 85.38 87 GLU A O 1
ATOM 689 N N . HIS A 1 88 ? 2.600 16.578 4.254 1.00 84.69 88 HIS A N 1
ATOM 690 C CA . HIS A 1 88 ? 1.285 16.104 4.668 1.00 84.69 88 HIS A CA 1
ATOM 691 C C . HIS A 1 88 ? 1.241 14.574 4.720 1.00 84.69 88 HIS A C 1
ATOM 693 O O . HIS A 1 88 ? 0.826 13.993 5.723 1.00 84.69 88 HIS A O 1
ATOM 699 N N . VAL A 1 89 ? 1.757 13.908 3.682 1.00 82.88 89 VAL A N 1
ATOM 700 C CA . VAL A 1 89 ? 1.835 12.441 3.650 1.00 82.88 89 VAL A CA 1
ATOM 701 C C . VAL A 1 89 ? 2.724 11.911 4.770 1.00 82.88 89 VAL A C 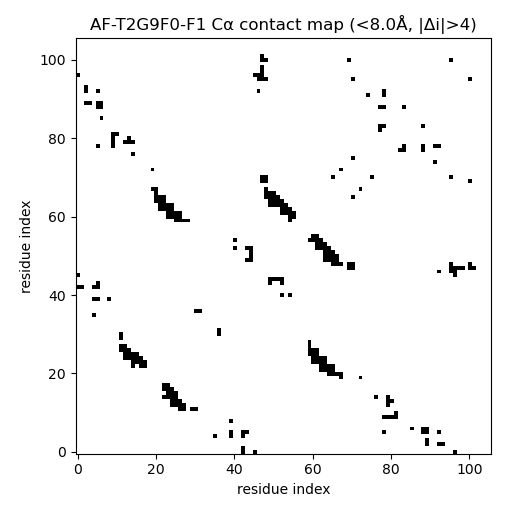1
ATOM 703 O O . VAL A 1 89 ? 2.372 10.926 5.417 1.00 82.88 89 VAL A O 1
ATOM 706 N N . LEU A 1 90 ? 3.849 12.573 5.040 1.00 83.75 90 LEU A N 1
ATOM 707 C CA . LEU A 1 90 ? 4.738 12.218 6.138 1.00 83.75 90 LEU A CA 1
ATOM 708 C C . LEU A 1 90 ? 4.039 12.343 7.498 1.00 83.75 90 LEU A C 1
ATOM 710 O O . LEU A 1 90 ? 4.156 11.446 8.333 1.00 83.75 90 LEU A O 1
ATOM 714 N N . HIS A 1 91 ? 3.287 13.422 7.710 1.00 84.06 91 HIS A N 1
ATOM 715 C CA . HIS A 1 91 ? 2.511 13.634 8.926 1.00 84.06 91 HIS A CA 1
ATOM 716 C C . HIS A 1 91 ? 1.455 12.535 9.124 1.00 84.06 91 HIS A C 1
ATOM 718 O O . HIS A 1 91 ? 1.413 11.914 10.187 1.00 84.06 91 HIS A O 1
ATOM 724 N N . CYS A 1 92 ? 0.668 12.219 8.090 1.00 81.81 92 CYS A N 1
ATOM 725 C CA . CYS A 1 92 ? -0.293 11.113 8.126 1.00 81.81 92 CYS A CA 1
ATOM 726 C C . CYS A 1 92 ? 0.392 9.768 8.393 1.00 81.81 92 CYS A C 1
ATOM 728 O O . CYS A 1 92 ? -0.073 8.986 9.219 1.00 81.81 92 CYS A O 1
ATOM 730 N N . ALA A 1 93 ? 1.528 9.506 7.741 1.00 80.06 93 ALA A N 1
ATOM 731 C CA . ALA A 1 93 ? 2.294 8.285 7.947 1.00 80.06 93 ALA A CA 1
ATOM 732 C C . ALA A 1 93 ? 2.729 8.142 9.409 1.00 80.06 93 ALA A C 1
ATOM 734 O O . ALA A 1 93 ? 2.505 7.091 9.998 1.00 80.06 93 ALA A O 1
ATOM 735 N N . LEU A 1 94 ? 3.290 9.198 10.011 1.00 80.75 94 LEU A N 1
ATOM 736 C CA . LEU A 1 94 ? 3.750 9.213 11.405 1.00 80.75 94 LEU A CA 1
ATOM 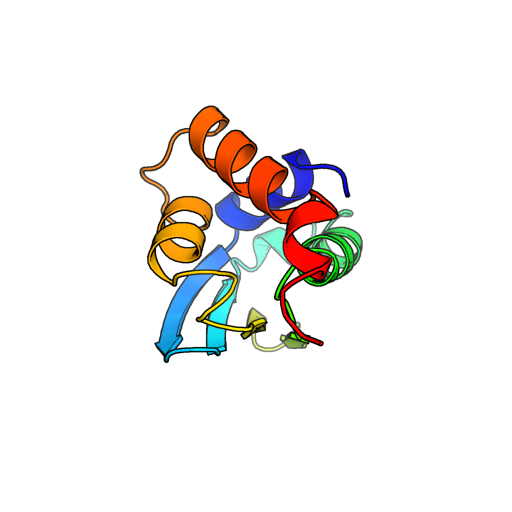737 C C . LEU A 1 94 ? 2.625 8.933 12.411 1.00 80.75 94 LEU A C 1
ATOM 739 O O . LEU A 1 94 ? 2.845 8.212 13.387 1.00 80.75 94 LEU A O 1
ATOM 743 N N . GLN A 1 95 ? 1.418 9.440 12.154 1.00 78.50 95 GLN A N 1
ATOM 744 C CA . GLN A 1 95 ? 0.242 9.151 12.980 1.00 78.50 95 GLN A CA 1
ATOM 745 C C . GLN A 1 95 ? -0.128 7.660 12.958 1.00 78.50 95 GLN A C 1
ATOM 747 O O . GLN A 1 95 ? -0.554 7.117 13.975 1.00 78.50 95 GLN A O 1
ATOM 752 N N . LEU A 1 96 ? 0.115 6.981 11.834 1.00 75.88 96 LEU A N 1
ATOM 753 C CA . LEU A 1 96 ? -0.145 5.551 11.656 1.00 75.88 96 LEU A CA 1
ATOM 754 C C . LEU A 1 96 ? 0.991 4.641 12.158 1.00 75.88 96 LEU A C 1
ATOM 756 O O . LEU A 1 96 ? 0.793 3.432 12.230 1.00 75.88 96 LEU A O 1
ATOM 760 N N . VAL A 1 97 ? 2.170 5.171 12.519 1.00 68.19 97 VAL A N 1
ATOM 761 C CA . VAL A 1 97 ? 3.278 4.370 13.099 1.00 68.19 97 VAL A CA 1
ATOM 762 C C . VAL A 1 97 ? 3.293 4.407 14.635 1.00 68.19 97 VAL A C 1
ATOM 764 O O . VAL A 1 97 ? 4.094 3.716 15.264 1.00 68.19 97 VAL A O 1
ATOM 767 N N . SER A 1 98 ? 2.429 5.205 15.269 1.00 52.59 98 SER A N 1
ATOM 768 C CA . SER A 1 98 ? 2.418 5.341 16.728 1.00 52.59 98 SER A CA 1
ATOM 769 C C . SER A 1 98 ? 1.710 4.167 17.430 1.00 52.59 98 SER A C 1
ATOM 771 O O . SER A 1 98 ? 0.570 3.842 17.090 1.00 52.59 98 SER A O 1
ATOM 773 N N . PRO A 1 99 ? 2.309 3.578 18.487 1.00 47.03 99 PRO A N 1
ATOM 774 C CA . PRO A 1 99 ? 1.725 2.459 19.238 1.00 47.03 99 PRO A CA 1
ATOM 775 C C . PRO A 1 99 ? 0.432 2.819 19.993 1.00 47.03 99 PRO A C 1
ATOM 777 O O . PRO A 1 99 ? -0.270 1.934 20.474 1.00 47.03 99 PRO A O 1
ATOM 780 N N . ALA A 1 100 ? 0.070 4.103 20.081 1.00 44.62 100 ALA A N 1
ATOM 781 C CA . ALA A 1 100 ? -1.189 4.540 20.686 1.00 44.62 100 ALA A CA 1
ATOM 782 C C . ALA A 1 100 ? -2.435 4.035 19.926 1.00 44.62 100 ALA A C 1
ATOM 784 O O . ALA A 1 100 ? -3.462 3.791 20.553 1.00 44.62 100 ALA A O 1
ATOM 785 N N . ALA A 1 101 ? -2.335 3.787 18.614 1.00 45.75 101 ALA A N 1
ATOM 786 C CA . ALA A 1 101 ? -3.429 3.216 17.820 1.00 45.75 101 ALA A CA 1
ATOM 787 C C . ALA A 1 101 ? -3.688 1.721 18.117 1.00 45.75 101 ALA A C 1
ATOM 789 O O . ALA A 1 101 ? -4.719 1.183 17.726 1.00 45.75 101 ALA A O 1
ATOM 790 N N . GLN A 1 102 ? -2.776 1.043 18.827 1.00 48.22 102 GLN A N 1
ATOM 791 C CA . GLN A 1 102 ? -2.857 -0.395 19.122 1.00 48.22 102 GLN A CA 1
ATOM 792 C C . GLN A 1 102 ? -3.661 -0.719 20.396 1.00 48.22 102 GLN A C 1
ATOM 794 O O . GLN A 1 102 ? -3.838 -1.890 20.713 1.00 48.22 102 GLN A O 1
ATOM 799 N N . ARG A 1 103 ? -4.141 0.288 21.148 1.00 37.62 103 ARG A N 1
ATOM 800 C CA . ARG A 1 103 ? -4.787 0.090 22.465 1.00 37.62 103 ARG A CA 1
ATOM 801 C C . ARG A 1 103 ? -6.319 0.096 22.474 1.00 37.62 103 ARG A C 1
ATOM 803 O O . ARG A 1 103 ? -6.886 -0.151 23.530 1.00 37.62 103 ARG A O 1
ATOM 810 N N . CYS A 1 104 ? -6.991 0.349 21.352 1.00 35.06 104 CYS A N 1
ATOM 811 C CA . CYS A 1 104 ? -8.457 0.484 21.342 1.00 35.06 104 CYS A CA 1
ATOM 812 C C . CYS A 1 104 ? -9.226 -0.764 20.882 1.00 35.06 104 CYS A C 1
ATOM 814 O O . CYS A 1 104 ? -10.438 -0.687 20.719 1.00 35.06 104 CYS A O 1
ATOM 816 N N . VAL A 1 105 ? -8.562 -1.906 20.693 1.00 38.62 105 VAL A N 1
ATOM 817 C CA . VAL A 1 105 ? -9.249 -3.182 20.443 1.00 38.62 105 VAL A CA 1
ATOM 818 C C . VAL A 1 105 ? -8.808 -4.174 21.518 1.00 38.62 105 VAL A C 1
ATOM 820 O O . VA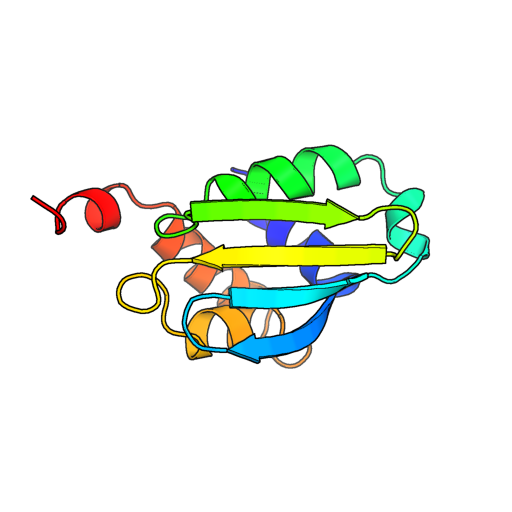L A 1 105 ? -7.874 -4.949 21.314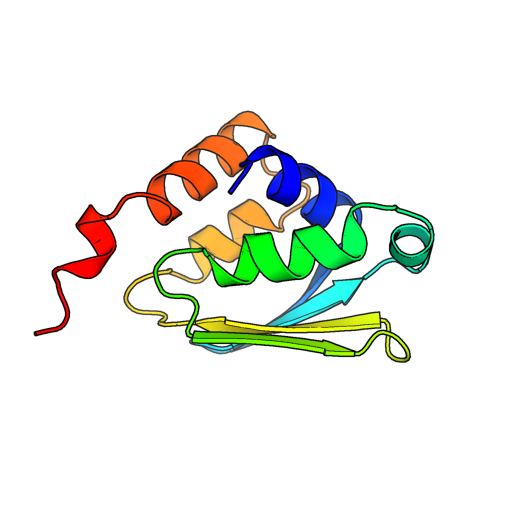 1.00 38.62 105 VAL A O 1
ATOM 823 N N . GLN A 1 106 ? -9.423 -4.054 22.697 1.00 35.75 106 GLN A N 1
ATOM 824 C CA . GLN A 1 106 ? -9.515 -5.135 23.683 1.00 35.75 106 GLN A CA 1
ATOM 825 C C . GLN A 1 106 ? -10.841 -5.862 23.492 1.00 35.75 106 GLN A C 1
ATOM 827 O O . GLN A 1 106 ? -11.840 -5.164 23.203 1.00 35.75 106 GLN A O 1
#

Foldseek 3Di:
DPLVLLVVQLVFWAFPDDDQQKTKIAGDLVCVPPPCNVVSQVLLCQFAFWDDWDADNPRRMIMTGGHCVLPPVVLVCLSNPPPHDPVSNSVSRVSRNDCVSVPPPD

Solvent-accessible surface area (backbone atoms only — not comparable to full-atom values): 6029 Å² total; per-residue (Å²): 123,63,63,65,48,55,60,57,47,34,78,36,35,40,81,72,46,78,54,94,34,37,41,32,33,36,44,47,76,72,44,79,77,40,88,54,51,69,56,42,56,55,44,56,50,61,34,56,44,43,76,46,68,48,74,39,78,89,79,30,30,35,41,40,32,36,38,45,91,70,44,47,64,66,60,56,48,45,50,44,36,91,83,49,52,70,69,54,35,41,52,56,46,54,67,30,64,42,72,76,75,70,69,82,78,125

Secondary structure (DSSP, 8-state):
--HHHHHHHHHHEEEEEEETTEEEEEE-GGGGG-TTHHHHHHHHHTSTTEEEEEEETTTTEEEEEE-TTTS-HHHHHHHH-TTS-HHHHHHHHHHHH-GGGGSS--

Mean predicted aligned error: 6.87 Å

pLDDT: mean 78.58, std 13.12, range [35.06, 93.0]

Sequence (106 aa):
MNPKDLLVLRQYATVAHHIPGRLRLVFNPAIQKHPSFSSLRESVGMLAGVKATRVNIMAKTMVLEYHPEIIPFAVLQDIFAHQSSDEHVLHCALQLVSPAAQRCVQ

Radius of gyration: 12.96 Å; Cα contacts (8 Å, |Δi|>4): 153; chains: 1; bounding box: 30×27×38 Å

Nearest PDB structures (foldseek):
  1osd-assembly2_B  TM=7.480E-01  e=1.501E-01  Cupriavidus metallidurans
  8whx-assembly1_e  TM=4.152E-01  e=1.699E-01  Mycolicibacterium smegmatis MC2 155
  6vwm-assembly1_c  TM=3.949E-01  e=2.046E-01  Escherichia coli
  8bwf-assembly7_G  TM=5.534E-01  e=2.285E+00  Homo sapiens

Organism: Megalodesulfovibrio gigas (strain ATCC 19364 / DSM 1382 / NCIMB 9332 / VKM B-1759) (NCBI:txid1121448)